Protein AF-A0A372Q458-F1 (afdb_monomer_lite)

pLDDT: mean 83.44, std 13.91, range [40.41, 96.56]

Sequence (157 aa):
KSLNLQVKSQLQLIMQYINLRLKGLKSMDASKTLAISIGKGDYQARLIRSWTQNFIVHHQIPVSMRGKHQKIKSLLGDEDIHQMITEYLWSVGCNVTVSGFKTYIEQEVFPSIGIERKKTISENTVRAWLKHFEWEFHVGKKVVYYNSHEKPDVIEY

Secondary structure (DSSP, 8-state):
-PPPHHHHHHHHHHHHHHHHHHTT--HHHHHHHHHHHTT--HHHHHHHHHHHHHHHHHS------TT-S-SS--GGG-HHHHHHHHHHHHHHGGG--HHHHHHHIIIIIHHHTT--S--PPPHHHHHHHHHHTT-----------------S-----

Structure (mmCIF, N/CA/C/O backbone):
data_AF-A0A372Q458-F1
#
_entry.id   AF-A0A372Q458-F1
#
loop_
_atom_site.group_PDB
_atom_site.id
_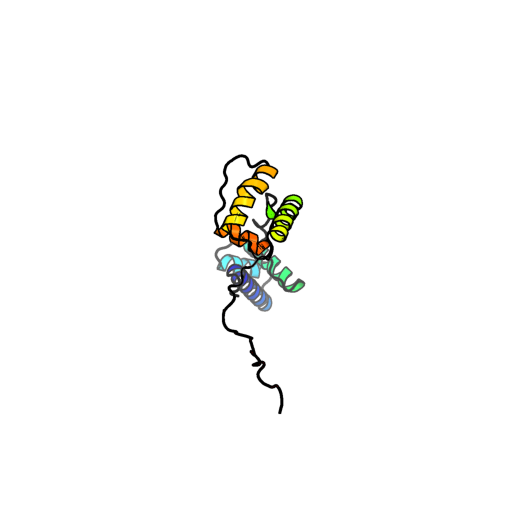atom_site.type_symbol
_atom_site.label_atom_id
_atom_site.label_alt_id
_atom_site.label_comp_id
_atom_site.label_asym_id
_atom_site.label_entity_id
_atom_site.label_seq_id
_atom_site.pdbx_PDB_ins_code
_atom_site.Cartn_x
_atom_site.Cartn_y
_atom_site.Cartn_z
_atom_site.occupancy
_atom_site.B_iso_or_equiv
_atom_site.auth_seq_id
_atom_site.auth_comp_id
_atom_site.auth_asym_id
_atom_site.auth_atom_id
_atom_site.pdbx_PDB_model_num
ATOM 1 N N . LYS A 1 1 ? 5.322 -16.756 3.712 1.00 47.88 1 LYS A N 1
ATOM 2 C CA . LYS A 1 1 ? 4.931 -15.322 3.636 1.00 47.88 1 LYS A CA 1
ATOM 3 C C . LYS A 1 1 ? 4.789 -14.794 5.061 1.00 47.88 1 LYS A C 1
ATOM 5 O O . LYS A 1 1 ? 3.906 -15.263 5.762 1.00 47.88 1 LYS A O 1
ATOM 10 N N . SER A 1 2 ? 5.673 -13.900 5.513 1.00 49.31 2 SER A N 1
ATOM 11 C CA . SER A 1 2 ? 5.509 -13.221 6.809 1.00 49.31 2 SER A CA 1
ATOM 12 C C . SER A 1 2 ? 4.217 -12.395 6.781 1.00 49.31 2 SER A C 1
ATOM 14 O O . SER A 1 2 ? 3.967 -11.693 5.799 1.00 49.31 2 SER A O 1
ATOM 16 N N . LEU A 1 3 ? 3.368 -12.519 7.805 1.00 61.38 3 LEU A N 1
ATOM 17 C CA . LEU A 1 3 ? 2.162 -11.702 7.925 1.00 61.38 3 LEU A CA 1
ATOM 18 C C . LEU A 1 3 ? 2.590 -10.239 8.110 1.00 61.38 3 LEU A C 1
ATOM 20 O O . LEU A 1 3 ? 3.461 -9.951 8.929 1.00 61.38 3 LEU A O 1
ATOM 24 N N . ASN A 1 4 ? 1.989 -9.318 7.352 1.00 80.62 4 ASN A N 1
ATOM 25 C CA . ASN A 1 4 ? 2.277 -7.887 7.452 1.00 80.62 4 ASN A CA 1
ATOM 26 C C . ASN A 1 4 ? 2.200 -7.431 8.927 1.00 80.62 4 ASN A C 1
ATOM 28 O O . ASN A 1 4 ? 1.201 -7.697 9.601 1.00 80.62 4 ASN A O 1
ATOM 32 N N . LEU A 1 5 ? 3.246 -6.754 9.425 1.00 81.12 5 LEU A N 1
ATOM 33 C CA . LEU A 1 5 ? 3.371 -6.327 10.829 1.00 81.12 5 LEU A CA 1
ATOM 34 C C . LEU A 1 5 ? 2.125 -5.575 11.328 1.00 81.12 5 LEU A C 1
ATOM 36 O O . LEU A 1 5 ? 1.701 -5.755 12.469 1.00 81.12 5 LEU A O 1
ATOM 40 N N . GLN A 1 6 ? 1.517 -4.768 10.456 1.00 81.62 6 GLN A N 1
ATOM 41 C CA . GLN A 1 6 ? 0.314 -4.000 10.761 1.00 81.62 6 GLN A CA 1
ATOM 42 C C . GLN A 1 6 ? -0.920 -4.893 10.942 1.00 81.62 6 GLN A C 1
ATOM 44 O O . GLN A 1 6 ? -1.732 -4.659 11.830 1.00 81.62 6 GLN A O 1
ATOM 49 N N . VAL A 1 7 ? -1.053 -5.940 10.129 1.00 86.12 7 VAL A N 1
ATOM 50 C CA . VAL A 1 7 ? -2.163 -6.901 10.239 1.00 86.12 7 VAL A CA 1
ATOM 51 C C . VAL A 1 7 ? -2.038 -7.691 11.544 1.00 86.12 7 VAL A C 1
ATOM 53 O O . VAL A 1 7 ? -3.029 -7.918 12.238 1.00 86.12 7 VAL A O 1
ATOM 56 N N . LYS A 1 8 ? -0.805 -8.048 11.926 1.00 88.06 8 LYS A N 1
ATOM 57 C CA . LYS A 1 8 ? -0.525 -8.743 13.188 1.00 88.06 8 LYS A CA 1
ATOM 58 C C . LYS A 1 8 ? -0.907 -7.898 14.407 1.00 88.06 8 LYS A C 1
ATOM 60 O O . LYS A 1 8 ? -1.553 -8.414 15.316 1.00 88.06 8 LYS A O 1
ATOM 65 N N . SER A 1 9 ? -0.558 -6.611 14.422 1.00 88.88 9 SER A N 1
ATOM 66 C CA . SER A 1 9 ? -0.909 -5.725 15.540 1.00 88.88 9 SER A CA 1
ATOM 67 C C . SER A 1 9 ? -2.417 -5.468 15.631 1.00 88.88 9 SER A C 1
ATOM 69 O O . SER A 1 9 ? -2.974 -5.468 16.728 1.00 88.88 9 SER A O 1
ATOM 71 N N . GLN A 1 10 ? -3.109 -5.333 14.496 1.00 90.50 10 GLN A N 1
ATOM 72 C CA . GLN A 1 10 ? -4.571 -5.219 14.462 1.00 90.50 10 GLN A CA 1
ATOM 73 C C . GLN A 1 10 ? -5.259 -6.458 15.047 1.00 90.50 10 GLN A C 1
ATOM 75 O O . GLN A 1 10 ? -6.163 -6.317 15.870 1.00 90.50 10 GLN A O 1
ATOM 80 N N . LEU A 1 11 ? -4.801 -7.662 14.688 1.00 92.00 11 LEU A N 1
ATOM 81 C CA . LEU A 1 11 ? -5.314 -8.916 15.251 1.00 92.00 11 LEU A CA 1
ATOM 82 C C . LEU A 1 11 ? -5.150 -8.990 16.765 1.00 92.00 11 LEU A C 1
ATOM 84 O O . LEU A 1 11 ? -6.084 -9.377 17.465 1.00 92.00 11 LEU A O 1
ATOM 88 N N . GLN A 1 12 ? -3.984 -8.595 17.278 1.00 93.06 12 GLN A N 1
ATOM 89 C CA . GLN A 1 12 ? -3.736 -8.572 18.719 1.00 93.06 12 GLN A CA 1
ATOM 90 C C . GLN A 1 12 ? -4.722 -7.647 19.441 1.00 93.06 12 GLN A C 1
ATOM 92 O O . GLN A 1 12 ? -5.267 -8.029 20.475 1.00 93.06 12 GLN A O 1
ATOM 97 N N . LEU A 1 13 ? -5.010 -6.471 18.874 1.00 94.50 13 LEU A N 1
ATOM 98 C CA . LEU A 1 13 ? -5.983 -5.535 19.440 1.00 94.50 13 LEU A CA 1
ATOM 99 C C . LEU A 1 13 ? -7.415 -6.078 19.398 1.00 94.50 13 LEU A C 1
ATOM 101 O O . LEU A 1 13 ? -8.134 -5.956 20.387 1.00 94.50 13 LEU A O 1
ATOM 105 N N . ILE A 1 14 ? -7.825 -6.703 18.290 1.00 94.75 14 ILE A N 1
ATOM 106 C CA . ILE A 1 14 ? -9.147 -7.342 18.176 1.00 94.75 14 ILE A CA 1
ATOM 107 C C . ILE A 1 14 ? -9.290 -8.437 19.240 1.00 94.75 14 ILE A C 1
ATOM 109 O O . ILE A 1 14 ? -10.277 -8.459 19.973 1.00 94.75 14 ILE A O 1
ATOM 113 N N . MET A 1 15 ? -8.280 -9.299 19.382 1.00 94.88 15 MET A N 1
ATOM 114 C CA . MET A 1 15 ? -8.288 -10.393 20.356 1.00 94.88 15 MET A CA 1
ATOM 115 C C . MET A 1 15 ? -8.385 -9.873 21.796 1.00 94.88 15 MET A C 1
ATOM 117 O O . MET A 1 15 ? -9.199 -10.347 22.587 1.00 94.88 15 MET A O 1
ATOM 121 N N . GLN A 1 16 ? -7.591 -8.855 22.139 1.00 95.44 16 GLN A N 1
ATOM 122 C CA . GLN A 1 16 ? -7.626 -8.234 23.465 1.00 95.44 16 GLN A CA 1
ATOM 123 C C . GLN A 1 16 ? -8.978 -7.571 23.744 1.00 95.44 16 GLN A C 1
ATOM 125 O O . GLN A 1 16 ? -9.523 -7.732 24.835 1.00 95.44 16 GLN A O 1
ATOM 130 N N . TYR A 1 17 ? -9.558 -6.885 22.758 1.00 96.31 17 TYR A N 1
ATOM 131 C CA . TYR A 1 17 ? -10.883 -6.287 22.887 1.00 96.31 17 TYR A CA 1
ATOM 132 C C . TYR A 1 17 ? -11.978 -7.343 23.108 1.00 96.31 17 TYR A C 1
ATOM 134 O O . TYR A 1 17 ? -12.802 -7.176 24.008 1.00 96.31 17 TYR A O 1
ATOM 142 N N . ILE A 1 18 ? -11.963 -8.452 22.360 1.00 95.31 18 ILE A N 1
ATOM 143 C CA . ILE A 1 18 ? -12.905 -9.568 22.557 1.00 95.31 18 ILE A CA 1
ATOM 144 C C . ILE A 1 18 ? -12.758 -10.149 23.969 1.00 95.31 18 ILE A C 1
ATOM 146 O O . ILE A 1 18 ? -13.757 -10.327 24.662 1.00 95.31 18 ILE A O 1
ATOM 150 N N . ASN A 1 19 ? -11.530 -10.351 24.450 1.00 95.88 19 ASN A N 1
ATOM 151 C CA . ASN A 1 19 ? -11.290 -10.841 25.809 1.00 95.88 19 ASN A CA 1
ATOM 152 C C . ASN A 1 19 ? -11.836 -9.891 26.886 1.00 95.88 19 ASN A C 1
ATOM 154 O O . ASN A 1 19 ? -12.390 -10.345 27.885 1.00 95.88 19 ASN A O 1
ATOM 158 N N . LEU A 1 20 ? -11.725 -8.573 26.693 1.00 95.38 20 LEU A N 1
ATOM 159 C CA . LEU A 1 20 ? -12.327 -7.592 27.604 1.00 95.38 20 LEU A CA 1
ATOM 160 C C . LEU A 1 20 ? -13.860 -7.648 27.572 1.00 95.38 20 LEU A C 1
ATOM 162 O O . LEU A 1 20 ? -14.497 -7.544 28.619 1.00 95.38 20 LEU A O 1
ATOM 166 N N . ARG A 1 21 ? -14.456 -7.867 26.394 1.00 95.62 21 ARG A N 1
ATOM 167 C CA . ARG A 1 21 ? -15.906 -8.067 26.258 1.00 95.62 21 ARG A CA 1
ATOM 168 C C . ARG A 1 21 ? -16.379 -9.340 26.960 1.00 95.62 21 ARG A C 1
ATOM 170 O O . ARG A 1 21 ? -17.408 -9.291 27.626 1.00 95.62 21 ARG A O 1
ATOM 177 N N . LEU A 1 22 ? -15.623 -10.435 26.865 1.00 94.94 22 LEU A N 1
ATOM 178 C CA . LEU A 1 22 ? -15.921 -11.694 27.561 1.00 94.94 22 LEU A CA 1
ATOM 179 C C . LEU A 1 22 ? -15.822 -11.561 29.088 1.00 94.94 22 LEU A C 1
ATOM 181 O O . LEU A 1 22 ? -16.576 -12.205 29.806 1.00 94.94 22 LEU A O 1
ATOM 185 N N . LYS A 1 23 ? -14.955 -10.673 29.587 1.00 94.56 23 LYS A N 1
ATOM 186 C CA . LYS A 1 23 ? -14.860 -10.321 31.017 1.00 94.56 23 LYS A CA 1
ATOM 187 C C . LYS A 1 23 ? -16.011 -9.438 31.525 1.00 94.56 23 LYS A C 1
ATOM 189 O O . LYS A 1 23 ? -16.004 -9.053 32.688 1.00 94.56 23 LYS A O 1
ATOM 194 N N . GLY A 1 24 ? -16.978 -9.091 30.672 1.00 93.62 24 GLY A N 1
ATOM 195 C CA . GLY A 1 24 ? -18.159 -8.311 31.050 1.00 93.62 24 GLY A CA 1
ATOM 196 C C . GLY A 1 24 ? -18.000 -6.793 30.936 1.00 93.62 24 GLY A C 1
ATOM 197 O O . GLY A 1 24 ? -18.906 -6.060 31.331 1.00 93.62 24 GLY A O 1
ATOM 198 N N . LEU A 1 25 ? -16.894 -6.285 30.377 1.00 93.00 25 LEU A N 1
ATOM 199 C CA . LEU A 1 25 ? -16.755 -4.843 30.157 1.00 93.00 25 LEU A CA 1
ATOM 200 C C . LEU A 1 25 ? -17.695 -4.368 29.042 1.00 93.00 25 LEU A C 1
ATOM 202 O O . LEU A 1 25 ? -17.864 -5.017 28.002 1.00 93.00 25 LEU A O 1
ATOM 206 N N . LYS A 1 26 ? -18.258 -3.169 29.225 1.00 95.69 26 LYS A N 1
ATOM 207 C CA . LYS A 1 26 ? -19.047 -2.498 28.188 1.00 95.69 26 LYS A CA 1
ATOM 208 C C . LYS A 1 26 ? -18.171 -2.186 26.972 1.00 95.69 26 LYS A C 1
ATOM 210 O O . LYS A 1 26 ? -16.986 -1.887 27.087 1.00 95.69 26 LYS A O 1
ATOM 215 N N . SER A 1 27 ? -18.796 -2.196 25.793 1.00 92.75 27 SER A N 1
ATOM 216 C CA . SER A 1 27 ? -18.154 -1.939 24.491 1.00 92.75 27 SER A CA 1
ATOM 217 C C . SER A 1 27 ? -17.256 -0.699 24.479 1.00 92.75 27 SER A C 1
ATOM 219 O O . SER A 1 27 ? -16.102 -0.747 24.053 1.00 92.75 27 SER A O 1
ATOM 221 N N . MET A 1 28 ? -17.801 0.417 24.965 1.00 94.88 28 MET A N 1
ATOM 222 C CA . MET A 1 28 ? -17.122 1.709 24.962 1.00 94.88 28 MET A CA 1
ATOM 223 C C . MET A 1 28 ? -15.903 1.682 25.877 1.00 94.88 28 MET A C 1
ATOM 225 O O . MET A 1 28 ? -14.807 2.002 25.419 1.00 94.88 28 MET A O 1
ATOM 229 N N . ASP A 1 29 ? -16.082 1.219 27.111 1.00 94.94 29 ASP A N 1
ATOM 230 C CA . ASP A 1 29 ? -15.033 1.188 28.130 1.00 94.94 29 ASP A CA 1
ATOM 231 C C . ASP A 1 29 ? -13.896 0.253 27.713 1.00 94.94 29 ASP A C 1
ATOM 233 O O . ASP A 1 29 ? -12.748 0.681 27.655 1.00 94.94 29 ASP A O 1
ATOM 237 N N . ALA A 1 30 ? -14.215 -0.968 27.263 1.00 96.38 30 ALA A N 1
ATOM 238 C CA . ALA A 1 30 ? -13.227 -1.925 26.764 1.00 96.38 30 ALA A CA 1
ATOM 239 C C . ALA A 1 30 ? -12.367 -1.341 25.628 1.00 96.38 30 ALA A C 1
ATOM 241 O O . ALA A 1 30 ? -11.142 -1.475 25.629 1.00 96.38 30 ALA A O 1
ATOM 242 N N . SER A 1 31 ? -12.998 -0.664 24.661 1.00 96.56 31 SER A N 1
ATOM 243 C CA . SER A 1 31 ? -12.278 -0.063 23.532 1.00 96.56 31 SER A CA 1
ATOM 244 C C . SER A 1 31 ? -11.417 1.138 23.939 1.00 96.56 31 SER A C 1
ATOM 246 O O . SER A 1 31 ? -10.326 1.314 23.396 1.00 96.56 31 SER A O 1
ATOM 248 N N . LYS A 1 32 ? -11.880 1.950 24.899 1.00 96.56 32 LYS A N 1
ATOM 249 C CA . LYS A 1 32 ? -11.149 3.117 25.410 1.00 96.56 32 LYS A CA 1
ATOM 250 C C . LYS A 1 32 ? -9.954 2.703 26.257 1.00 96.56 32 LYS A C 1
ATOM 252 O O . LYS A 1 32 ? -8.856 3.185 26.002 1.00 96.56 32 LYS A O 1
ATOM 257 N N . THR A 1 33 ? -10.135 1.774 27.196 1.00 95.81 33 THR A N 1
ATOM 258 C CA . THR A 1 33 ? -9.045 1.250 28.032 1.00 95.81 33 THR A CA 1
ATOM 259 C C . THR A 1 33 ? -7.926 0.670 27.172 1.00 95.81 33 THR A C 1
ATOM 261 O O . THR A 1 33 ? -6.758 0.979 27.396 1.00 95.81 33 THR A O 1
ATOM 264 N N . LEU A 1 34 ? -8.281 -0.098 26.136 1.00 95.94 34 LEU A N 1
ATOM 265 C CA . LEU A 1 34 ? -7.306 -0.677 25.216 1.00 95.94 34 LEU A CA 1
ATOM 266 C C . LEU A 1 34 ? -6.604 0.377 24.346 1.00 95.94 34 LEU A C 1
ATOM 268 O O . LEU A 1 34 ? -5.415 0.257 24.073 1.00 95.94 34 LEU A O 1
ATOM 272 N N . ALA A 1 35 ? -7.315 1.417 23.899 1.00 96.19 35 ALA A N 1
ATOM 273 C CA . ALA A 1 35 ? -6.696 2.516 23.158 1.00 96.19 35 ALA A CA 1
ATOM 274 C C . ALA A 1 35 ? -5.698 3.296 24.031 1.00 96.19 35 ALA A C 1
ATOM 276 O O . ALA A 1 35 ? -4.594 3.598 23.577 1.00 96.19 35 ALA A O 1
ATOM 277 N N . ILE A 1 36 ? -6.054 3.562 25.289 1.00 95.88 36 ILE A N 1
ATOM 278 C CA . ILE A 1 36 ? -5.192 4.259 26.249 1.00 95.88 36 ILE A CA 1
ATOM 279 C C . ILE A 1 36 ? -3.951 3.419 26.572 1.00 95.88 36 ILE A C 1
ATOM 281 O O . ILE A 1 36 ? -2.849 3.964 26.592 1.00 95.88 36 ILE A O 1
ATOM 285 N N . SER A 1 37 ? -4.084 2.095 26.734 1.00 93.69 37 SER A N 1
ATOM 286 C CA . SER A 1 37 ? -2.941 1.219 27.045 1.00 93.69 37 SER A CA 1
ATOM 287 C C . SER A 1 37 ? -1.874 1.183 25.946 1.00 93.69 37 SER A C 1
ATOM 289 O O . SER A 1 37 ? -0.728 0.846 26.221 1.00 93.69 37 SER A O 1
ATOM 291 N N . ILE A 1 38 ? -2.229 1.534 24.705 1.00 93.31 38 ILE A N 1
ATOM 292 C CA . ILE A 1 38 ? -1.291 1.660 23.575 1.00 93.31 38 ILE A CA 1
ATOM 293 C C . ILE A 1 38 ? -0.888 3.116 23.280 1.00 93.31 38 ILE A C 1
ATOM 295 O O . ILE A 1 38 ? -0.332 3.397 22.216 1.00 93.31 38 ILE A O 1
ATOM 299 N N . GLY A 1 39 ? -1.195 4.054 24.183 1.00 94.44 39 GLY A N 1
ATOM 300 C CA . GLY A 1 39 ? -0.870 5.476 24.031 1.00 94.44 39 GLY A CA 1
ATOM 301 C C . GLY A 1 39 ? -1.663 6.175 22.922 1.00 94.44 39 GLY A C 1
ATOM 302 O O . GLY A 1 39 ? -1.148 7.077 22.258 1.00 94.44 39 GLY A O 1
ATOM 303 N N . LYS A 1 40 ? -2.896 5.728 22.652 1.00 95.12 40 LYS A N 1
ATOM 304 C CA . LYS A 1 40 ? -3.799 6.305 21.643 1.00 95.12 40 LYS A CA 1
ATOM 305 C C . LYS A 1 40 ? -5.085 6.830 22.293 1.00 95.12 40 LYS A C 1
ATOM 307 O O . LYS A 1 40 ? -5.386 6.542 23.443 1.00 95.12 40 LYS A O 1
ATOM 312 N N . GLY A 1 41 ? -5.854 7.608 21.530 1.00 94.38 41 GLY A N 1
ATOM 313 C CA . GLY A 1 41 ? -7.114 8.210 21.981 1.00 94.38 41 GLY A CA 1
ATOM 314 C C . GLY A 1 41 ? -8.370 7.597 21.353 1.00 94.38 41 GLY A C 1
ATOM 315 O O . GLY A 1 41 ? -8.338 6.535 20.726 1.00 94.38 41 GLY A O 1
ATOM 316 N N . ASP A 1 42 ? -9.484 8.325 21.448 1.00 95.06 42 ASP A N 1
ATOM 317 C CA . ASP A 1 42 ? -10.826 7.878 21.037 1.00 95.06 42 ASP A CA 1
ATOM 318 C C . ASP A 1 42 ? -10.943 7.437 19.571 1.00 95.06 42 ASP A C 1
ATOM 320 O O . ASP A 1 42 ? -11.781 6.602 19.219 1.00 95.06 42 ASP A O 1
ATOM 324 N N . TYR A 1 43 ? -10.110 7.984 18.683 1.00 94.38 43 TYR A N 1
ATOM 325 C CA . TYR A 1 43 ? -10.053 7.539 17.291 1.00 94.38 43 TYR A CA 1
ATOM 326 C C . TYR A 1 43 ? -9.663 6.059 17.182 1.00 94.38 43 TYR A C 1
ATOM 328 O O . TYR A 1 43 ? -10.308 5.296 16.466 1.00 94.38 43 TYR A O 1
ATOM 336 N N . GLN A 1 44 ? -8.670 5.627 17.958 1.00 94.38 44 GLN A N 1
ATOM 337 C CA . GLN A 1 44 ? -8.230 4.238 17.967 1.00 94.38 44 GLN A CA 1
ATOM 338 C C . GLN A 1 44 ? -9.287 3.321 18.592 1.00 94.38 44 GLN A C 1
ATOM 340 O O . GLN A 1 44 ? -9.527 2.231 18.081 1.00 94.38 44 GLN A O 1
ATOM 345 N N . ALA A 1 45 ? -9.987 3.783 19.631 1.00 96.44 45 ALA A N 1
ATOM 346 C CA . ALA A 1 45 ? -11.108 3.048 20.219 1.00 96.44 45 ALA A CA 1
ATOM 347 C C . ALA A 1 45 ? -12.250 2.823 19.206 1.00 96.44 45 ALA A C 1
ATOM 349 O O . ALA A 1 45 ? -12.858 1.751 19.169 1.00 96.44 45 ALA A O 1
ATOM 350 N N . ARG A 1 46 ? -12.540 3.813 18.346 1.00 95.69 46 ARG A N 1
ATOM 351 C CA . ARG A 1 46 ? -13.488 3.660 17.225 1.00 95.69 46 ARG A CA 1
ATOM 352 C C . ARG A 1 46 ? -12.996 2.642 16.197 1.00 95.69 46 ARG A C 1
ATOM 354 O O . ARG A 1 46 ? -13.775 1.783 15.788 1.00 95.69 46 ARG A O 1
ATOM 361 N N . LEU A 1 47 ? -11.716 2.704 15.826 1.00 93.62 47 LEU A N 1
ATOM 362 C CA . LEU A 1 47 ? -11.114 1.753 14.889 1.00 93.62 47 LEU A CA 1
ATOM 363 C C . LEU A 1 47 ? -11.173 0.318 15.409 1.00 93.62 47 LEU A C 1
ATOM 365 O O . LEU A 1 47 ? -11.627 -0.552 14.680 1.00 93.62 47 LEU A O 1
ATOM 369 N N . ILE A 1 48 ? -10.802 0.072 16.667 1.00 94.81 48 ILE A N 1
ATOM 370 C CA . ILE A 1 48 ? -10.845 -1.265 17.281 1.00 94.81 48 ILE A CA 1
ATOM 371 C C . ILE A 1 48 ? -12.256 -1.861 17.199 1.00 94.81 48 ILE A C 1
ATOM 373 O O . ILE A 1 48 ? -12.417 -3.025 16.828 1.00 94.81 48 ILE A O 1
ATOM 377 N N . ARG A 1 49 ? -13.289 -1.058 17.487 1.00 95.00 49 ARG A N 1
ATOM 378 C CA . ARG A 1 49 ? -14.689 -1.496 17.378 1.00 95.00 49 ARG A CA 1
ATOM 379 C C . ARG A 1 49 ? -15.081 -1.807 15.934 1.00 95.00 49 ARG A C 1
ATOM 381 O O . ARG A 1 49 ? -15.655 -2.862 15.690 1.00 95.00 49 ARG A O 1
ATOM 388 N N . SER A 1 50 ? -14.732 -0.936 14.986 1.00 93.75 50 SER A N 1
ATOM 389 C CA . SER A 1 50 ? -15.003 -1.153 13.557 1.00 93.75 50 SER A CA 1
ATOM 390 C C . SER A 1 50 ? -14.276 -2.387 13.012 1.00 93.75 50 SER A C 1
ATOM 392 O O . SER A 1 50 ? -14.883 -3.206 12.329 1.00 93.75 50 SER A O 1
ATOM 394 N N . TRP A 1 51 ? -13.004 -2.571 13.367 1.00 93.88 51 TRP A N 1
ATOM 395 C CA . TRP A 1 51 ? -12.217 -3.741 12.986 1.00 93.88 51 TRP A CA 1
ATOM 396 C C . TRP A 1 51 ? -12.802 -5.025 13.556 1.00 93.88 51 TRP A C 1
ATOM 398 O O . TRP A 1 51 ? -12.922 -6.002 12.828 1.00 93.88 51 TRP A O 1
ATOM 408 N N . THR A 1 52 ? -13.207 -5.012 14.827 1.00 95.00 52 THR A N 1
ATOM 409 C CA . THR A 1 52 ? -13.829 -6.182 15.456 1.00 95.00 52 THR A CA 1
ATOM 410 C C . THR A 1 52 ? -15.161 -6.517 14.793 1.00 95.00 52 THR A C 1
ATOM 412 O O . THR A 1 52 ? -15.409 -7.681 14.503 1.00 95.00 52 THR A O 1
ATOM 415 N N . GLN A 1 53 ? -15.995 -5.516 14.491 1.00 93.81 53 GLN A N 1
ATOM 416 C CA . GLN A 1 53 ? -17.258 -5.737 13.785 1.00 93.81 53 GLN A CA 1
ATOM 417 C C . GLN A 1 53 ? -17.023 -6.354 12.401 1.00 93.81 53 GLN A C 1
ATOM 419 O O . GLN A 1 53 ? -17.643 -7.360 12.069 1.00 93.81 53 GLN A O 1
ATOM 424 N N . ASN A 1 54 ? -16.088 -5.806 11.620 1.00 92.69 54 ASN A N 1
ATOM 425 C CA . ASN A 1 54 ? -15.742 -6.351 10.305 1.00 92.69 54 ASN A CA 1
ATOM 426 C C . ASN A 1 54 ? -15.177 -7.773 10.403 1.00 92.69 54 ASN A C 1
ATOM 428 O O . ASN A 1 54 ? -15.495 -8.618 9.572 1.00 92.69 54 ASN A O 1
ATOM 432 N N . PHE A 1 55 ? -14.379 -8.053 11.433 1.00 93.81 55 PHE A N 1
ATOM 433 C CA . PHE A 1 55 ? -13.832 -9.384 11.670 1.00 93.81 55 PHE A CA 1
ATOM 434 C C . PHE A 1 55 ? -14.919 -10.400 12.047 1.00 93.81 55 PHE A C 1
ATOM 436 O O . PHE A 1 55 ? -14.868 -11.537 11.592 1.00 93.81 55 PHE A O 1
ATOM 443 N N . ILE A 1 56 ? -15.920 -10.001 12.836 1.00 92.50 56 ILE A N 1
ATOM 444 C CA . ILE A 1 56 ? -17.045 -10.872 13.204 1.00 92.50 56 ILE A CA 1
ATOM 445 C C . ILE A 1 56 ? -17.942 -11.153 11.993 1.00 92.50 56 ILE A C 1
ATOM 447 O O . ILE A 1 56 ? -18.334 -12.295 11.792 1.00 92.50 56 ILE A O 1
ATOM 451 N N . VAL A 1 57 ? -18.263 -10.130 11.194 1.00 93.94 57 VAL A N 1
ATOM 452 C CA . VAL A 1 57 ? -19.214 -10.260 10.075 1.00 93.94 57 VAL A CA 1
ATOM 453 C C . VAL A 1 57 ? -18.577 -10.911 8.847 1.00 93.94 57 VAL A C 1
ATOM 455 O O . VAL A 1 57 ? -19.201 -11.741 8.196 1.00 93.94 57 VAL A O 1
ATOM 458 N N . HIS A 1 58 ? -17.348 -10.523 8.505 1.00 91.62 58 HIS A N 1
ATOM 459 C CA . HIS A 1 58 ? -16.711 -10.898 7.240 1.00 91.62 58 HIS A CA 1
ATOM 460 C C . HIS A 1 58 ? -15.482 -11.793 7.412 1.00 91.62 58 HIS A C 1
ATOM 462 O O . HIS A 1 58 ? -14.897 -12.198 6.411 1.00 91.62 58 HIS A O 1
ATOM 468 N N . HIS A 1 59 ? -15.040 -12.065 8.645 1.00 88.88 59 HIS A N 1
ATOM 469 C CA . HIS A 1 59 ? -13.795 -12.795 8.928 1.00 88.88 59 HIS A CA 1
ATOM 470 C C . HIS A 1 59 ? -12.554 -12.180 8.258 1.00 88.88 59 HIS A C 1
ATOM 472 O O . HIS A 1 59 ? -11.569 -12.860 7.972 1.00 88.88 59 HIS A O 1
ATOM 478 N N . GLN A 1 60 ? -12.588 -10.864 8.026 1.00 87.31 60 GLN A N 1
ATOM 479 C CA . GLN A 1 60 ? -11.537 -10.110 7.349 1.00 87.31 60 GLN A CA 1
ATOM 480 C C . GLN A 1 60 ? -11.063 -8.933 8.199 1.00 87.31 60 GLN A C 1
ATOM 482 O O . GLN A 1 60 ? -11.836 -8.294 8.914 1.00 87.31 60 GLN A O 1
ATOM 487 N N . ILE A 1 61 ? -9.772 -8.617 8.086 1.00 84.69 61 ILE A N 1
ATOM 488 C CA . ILE A 1 61 ? -9.176 -7.438 8.716 1.00 84.69 61 ILE A CA 1
ATOM 489 C C . ILE A 1 61 ? -9.068 -6.352 7.649 1.00 84.69 61 ILE A C 1
ATOM 491 O O . ILE A 1 61 ? -8.404 -6.569 6.630 1.00 84.69 61 ILE A O 1
ATOM 495 N N . PRO A 1 62 ? -9.680 -5.176 7.859 1.00 78.50 62 PRO A N 1
ATOM 496 C CA . PRO A 1 62 ? -9.616 -4.110 6.879 1.00 78.50 62 PRO A CA 1
ATOM 497 C C . PRO A 1 62 ? -8.185 -3.574 6.784 1.00 78.50 62 PRO A C 1
ATOM 499 O O . PRO A 1 62 ? -7.642 -2.972 7.715 1.00 78.50 62 PRO A O 1
ATOM 502 N N . VAL A 1 63 ? -7.581 -3.773 5.618 1.00 79.38 63 VAL A N 1
ATOM 503 C CA . VAL A 1 63 ? -6.324 -3.131 5.244 1.00 79.38 63 VAL A CA 1
ATOM 504 C C . VAL A 1 63 ? -6.599 -1.715 4.764 1.00 79.38 63 VAL A C 1
ATOM 506 O O . VAL A 1 63 ? -7.520 -1.464 3.991 1.00 79.38 63 VAL A O 1
ATOM 509 N N . SER A 1 64 ? -5.764 -0.773 5.200 1.00 76.94 64 SER A N 1
ATOM 510 C CA . SER A 1 64 ? -5.843 0.601 4.713 1.00 76.94 64 SER A CA 1
ATOM 511 C C . SER A 1 64 ? -5.628 0.639 3.197 1.00 76.94 64 SER A C 1
ATOM 513 O O . SER A 1 64 ? -4.621 0.140 2.684 1.00 76.94 64 SER A O 1
ATOM 515 N N . MET A 1 65 ? -6.566 1.271 2.493 1.00 78.31 65 MET A N 1
ATOM 516 C CA . MET A 1 65 ? -6.436 1.616 1.072 1.00 78.31 65 MET A CA 1
ATOM 517 C C . MET A 1 65 ? -5.850 3.020 0.875 1.00 78.31 65 MET A C 1
ATOM 519 O O . MET A 1 65 ? -5.677 3.478 -0.255 1.00 78.31 65 MET A O 1
ATOM 523 N N . ARG A 1 66 ? -5.504 3.715 1.969 1.00 77.69 66 ARG A N 1
ATOM 524 C CA . ARG A 1 66 ? -4.891 5.044 1.905 1.00 77.69 66 ARG A CA 1
ATOM 525 C C . ARG A 1 66 ? -3.576 4.963 1.132 1.00 77.69 66 ARG A C 1
ATOM 527 O O . ARG A 1 66 ? -2.708 4.165 1.467 1.00 77.69 66 ARG A O 1
ATOM 534 N N . GLY A 1 67 ? -3.446 5.801 0.107 1.00 76.25 67 GLY A N 1
ATOM 535 C CA . GLY A 1 67 ? -2.262 5.847 -0.755 1.00 76.25 67 GLY A CA 1
ATOM 536 C C . GLY A 1 67 ? -2.189 4.746 -1.817 1.00 76.25 67 GLY A C 1
ATOM 537 O O . GLY A 1 67 ? -1.267 4.774 -2.619 1.00 76.25 67 GLY A O 1
ATOM 538 N N . LYS A 1 68 ? -3.152 3.814 -1.869 1.00 76.94 68 LYS A N 1
ATOM 539 C CA . LYS A 1 68 ? -3.223 2.788 -2.926 1.00 76.94 68 LYS A CA 1
ATOM 540 C C . LYS A 1 68 ? -4.000 3.236 -4.162 1.00 76.94 68 LYS A C 1
ATOM 542 O O . LYS A 1 68 ? -4.000 2.539 -5.166 1.00 76.94 68 LYS A O 1
ATOM 547 N N . HIS A 1 69 ? -4.669 4.385 -4.090 1.00 80.25 69 HIS A N 1
ATOM 548 C CA . HIS A 1 69 ? -5.359 4.957 -5.235 1.00 80.25 69 HIS A CA 1
ATOM 549 C C . HIS A 1 69 ? -4.341 5.524 -6.228 1.00 80.25 69 HIS A C 1
ATOM 551 O O . HIS A 1 69 ? -3.655 6.511 -5.943 1.00 80.25 69 HIS A O 1
ATOM 557 N N . GLN A 1 70 ? -4.268 4.907 -7.400 1.00 76.44 70 GLN A N 1
ATOM 558 C CA . GLN A 1 70 ? -3.437 5.358 -8.503 1.00 76.44 70 GLN A CA 1
ATOM 559 C C . GLN A 1 70 ? -3.937 6.715 -9.017 1.00 76.44 70 GLN A C 1
ATOM 561 O O . GLN A 1 70 ? -5.080 6.852 -9.434 1.00 76.44 70 GLN A O 1
ATOM 566 N N . LYS A 1 71 ? -3.093 7.751 -8.944 1.00 82.19 71 LYS A N 1
ATOM 567 C CA . LYS A 1 71 ? -3.457 9.111 -9.389 1.00 82.19 71 LYS A CA 1
ATOM 568 C C . LYS A 1 71 ? -3.270 9.330 -10.891 1.00 82.19 71 LYS A C 1
ATOM 570 O O . LYS A 1 71 ? -3.899 10.213 -11.452 1.00 82.19 71 LYS A O 1
ATOM 575 N N . ILE A 1 72 ? -2.377 8.561 -11.510 1.00 80.44 72 ILE A N 1
ATOM 576 C CA . ILE A 1 72 ? -1.983 8.684 -12.916 1.00 80.44 72 ILE A CA 1
ATOM 577 C C . ILE A 1 72 ? -2.071 7.288 -13.521 1.00 80.44 72 ILE A C 1
ATOM 579 O O . ILE A 1 72 ? -1.511 6.353 -12.944 1.00 80.44 72 ILE A O 1
ATOM 583 N N . LYS A 1 73 ? -2.772 7.132 -14.650 1.00 80.38 73 LYS A N 1
ATOM 584 C CA . LYS A 1 73 ? -2.822 5.856 -15.378 1.00 80.38 73 LYS A CA 1
ATOM 585 C C . LYS A 1 73 ? -1.398 5.415 -15.738 1.00 80.38 73 LYS A C 1
ATOM 587 O O . LYS A 1 73 ? -0.550 6.230 -16.086 1.00 80.38 73 LYS A O 1
ATOM 592 N N . SER A 1 74 ? -1.108 4.136 -15.541 1.00 82.31 74 SER A N 1
ATOM 593 C CA . SER A 1 74 ? 0.209 3.567 -15.802 1.00 82.31 74 SER A CA 1
ATOM 594 C C . SER A 1 74 ? 0.368 3.432 -17.302 1.00 82.31 74 SER A C 1
ATOM 596 O O . SER A 1 74 ? -0.566 2.985 -17.953 1.00 82.31 74 SER A O 1
ATOM 598 N N . LEU A 1 75 ? 1.560 3.731 -17.814 1.00 84.25 75 LEU A N 1
ATOM 599 C CA . LEU A 1 75 ? 1.879 3.586 -19.235 1.00 84.25 75 LEU A CA 1
ATOM 600 C C . LEU A 1 75 ? 1.530 2.190 -19.774 1.00 84.25 75 LEU A C 1
ATOM 602 O O . LEU A 1 75 ? 0.936 2.048 -20.825 1.00 84.25 75 LEU A O 1
ATOM 606 N N . LEU A 1 76 ? 1.849 1.154 -18.997 1.00 84.75 76 LEU A N 1
ATOM 607 C CA . LEU A 1 76 ? 1.590 -0.244 -19.351 1.00 84.75 76 LEU A CA 1
ATOM 608 C C . LEU A 1 76 ? 0.112 -0.650 -19.294 1.00 84.75 76 LEU A C 1
ATOM 610 O O . LEU A 1 76 ? -0.227 -1.751 -19.705 1.00 84.75 76 LEU A O 1
ATOM 614 N N . GLY A 1 77 ? -0.743 0.200 -18.720 1.00 82.38 77 GLY A N 1
ATOM 615 C CA . GLY A 1 77 ? -2.187 -0.034 -18.659 1.00 82.38 77 GLY A CA 1
ATOM 616 C C . GLY A 1 77 ? -2.950 0.658 -19.785 1.00 82.38 77 GLY A C 1
ATOM 617 O O . GLY A 1 77 ? -4.176 0.659 -19.751 1.00 82.38 77 GLY A O 1
ATOM 618 N N . ASP A 1 78 ? -2.241 1.306 -20.708 1.00 88.88 78 ASP A N 1
ATOM 619 C CA . ASP A 1 78 ? -2.810 1.855 -21.929 1.00 88.88 78 ASP A CA 1
ATOM 620 C C . ASP A 1 78 ? -2.886 0.748 -22.990 1.00 88.88 78 ASP A C 1
ATOM 622 O O . ASP A 1 78 ? -1.914 0.016 -23.194 1.00 88.88 78 ASP A O 1
ATOM 626 N N . GLU A 1 79 ? -4.049 0.600 -23.616 1.00 89.81 79 GLU A N 1
ATOM 627 C CA . GLU A 1 79 ? -4.345 -0.492 -24.545 1.00 89.81 79 GLU A CA 1
ATOM 628 C C . GLU A 1 79 ? -3.522 -0.381 -25.834 1.00 89.81 79 GLU A C 1
ATOM 630 O O . GLU A 1 79 ? -2.952 -1.379 -26.277 1.00 89.81 79 GLU A O 1
ATOM 635 N N . ASP A 1 80 ? -3.348 0.834 -26.361 1.00 89.56 80 ASP A N 1
ATOM 636 C CA . ASP A 1 80 ? -2.592 1.073 -27.596 1.00 89.56 80 ASP A CA 1
ATOM 637 C C . ASP A 1 80 ? -1.108 0.730 -27.396 1.00 89.56 80 ASP A C 1
ATOM 639 O O . ASP A 1 80 ? -0.463 0.084 -28.225 1.00 89.56 80 ASP A O 1
ATOM 643 N N . ILE A 1 81 ? -0.567 1.104 -26.234 1.00 89.19 81 ILE A N 1
ATOM 644 C CA . ILE A 1 81 ? 0.819 0.810 -25.852 1.00 89.19 81 ILE A CA 1
ATOM 645 C C . ILE A 1 81 ? 1.003 -0.691 -25.632 1.00 89.19 81 ILE A C 1
ATOM 647 O O . ILE A 1 81 ? 2.025 -1.257 -26.030 1.00 89.19 81 ILE A O 1
ATOM 651 N N . HIS A 1 82 ? 0.030 -1.338 -24.988 1.00 90.25 82 HIS A N 1
ATOM 652 C CA . HIS A 1 82 ? 0.056 -2.776 -24.755 1.00 90.25 82 HIS A CA 1
ATOM 653 C C . HIS A 1 82 ? 0.083 -3.548 -26.078 1.00 90.25 82 HIS A C 1
ATOM 655 O O . HIS A 1 82 ? 0.912 -4.449 -26.244 1.00 90.25 82 HIS A O 1
ATOM 661 N N . GLN A 1 83 ? -0.766 -3.159 -27.030 1.00 91.00 83 GLN A N 1
ATOM 662 C CA . GLN A 1 83 ? -0.822 -3.746 -28.365 1.00 91.00 83 GLN A CA 1
ATOM 663 C C . GLN A 1 83 ? 0.512 -3.572 -29.101 1.00 91.00 83 GLN A C 1
ATOM 665 O O . GLN A 1 83 ? 1.125 -4.553 -29.518 1.00 91.00 83 GLN A O 1
ATOM 670 N N . MET A 1 84 ? 1.024 -2.344 -29.160 1.00 91.75 84 MET A N 1
ATOM 671 C CA . MET A 1 84 ? 2.269 -2.015 -29.857 1.00 91.75 84 MET A CA 1
ATOM 672 C C . MET A 1 84 ? 3.496 -2.740 -29.272 1.00 91.75 84 MET A C 1
ATOM 674 O O . MET A 1 84 ? 4.407 -3.142 -30.001 1.00 91.75 84 MET A O 1
ATOM 678 N N . ILE A 1 85 ? 3.547 -2.944 -27.951 1.00 91.50 85 ILE A N 1
ATOM 679 C CA . ILE A 1 85 ? 4.603 -3.750 -27.318 1.00 91.50 85 ILE A CA 1
ATOM 680 C C . ILE A 1 85 ? 4.434 -5.237 -27.652 1.00 91.50 85 ILE A C 1
ATOM 682 O O . ILE A 1 85 ? 5.425 -5.910 -27.943 1.00 91.50 85 ILE A O 1
ATOM 686 N N . THR A 1 86 ? 3.206 -5.751 -27.625 1.00 90.38 86 THR A N 1
ATOM 687 C CA . THR A 1 86 ? 2.919 -7.168 -27.893 1.00 90.38 86 THR A CA 1
ATOM 688 C C . THR A 1 86 ? 3.262 -7.544 -29.332 1.00 90.38 86 THR A C 1
ATOM 690 O O . THR A 1 86 ? 3.936 -8.550 -29.554 1.00 90.38 86 THR A O 1
ATOM 693 N N . GLU A 1 87 ? 2.890 -6.707 -30.301 1.00 92.12 87 GLU A N 1
ATOM 694 C CA . GLU A 1 87 ? 3.226 -6.893 -31.718 1.00 92.12 87 GLU A CA 1
ATOM 695 C C . GLU A 1 87 ? 4.739 -6.950 -31.940 1.00 92.12 87 GLU A C 1
ATOM 697 O O . GLU A 1 87 ? 5.242 -7.851 -32.618 1.00 92.12 87 GLU A O 1
ATOM 702 N N . TYR A 1 88 ? 5.486 -6.045 -31.301 1.00 92.19 88 TYR A N 1
ATOM 703 C CA . TYR A 1 88 ? 6.944 -6.075 -31.343 1.00 92.19 88 TYR A CA 1
ATOM 704 C C . TYR A 1 88 ? 7.500 -7.378 -30.762 1.00 92.19 88 TYR A C 1
ATOM 706 O O . TYR A 1 88 ? 8.320 -8.038 -31.402 1.00 92.19 88 TYR A O 1
ATOM 714 N N . LEU A 1 89 ? 7.044 -7.787 -29.577 1.00 90.50 89 LEU A N 1
ATOM 715 C CA . LEU A 1 89 ? 7.527 -9.010 -28.936 1.00 90.50 89 LEU A CA 1
ATOM 716 C C . LEU A 1 89 ? 7.225 -10.256 -29.782 1.00 90.50 89 LEU A C 1
ATOM 718 O O . LEU A 1 89 ? 8.088 -11.125 -29.912 1.00 90.50 89 LEU A O 1
ATOM 722 N N . TRP A 1 90 ? 6.062 -10.321 -30.432 1.00 88.06 90 TRP A N 1
ATOM 723 C CA . TRP A 1 90 ? 5.740 -11.392 -31.378 1.00 88.06 90 TRP A CA 1
ATOM 724 C C . TRP A 1 90 ? 6.603 -11.364 -32.636 1.00 88.06 90 TRP A C 1
ATOM 726 O O . TRP A 1 90 ? 7.017 -12.426 -33.096 1.00 88.06 90 TRP A O 1
ATOM 736 N N . SER A 1 91 ? 6.926 -10.180 -33.160 1.00 89.00 91 SER A N 1
ATOM 737 C CA . SER A 1 91 ? 7.797 -10.052 -34.334 1.00 89.00 91 SER A CA 1
ATOM 738 C C . SER A 1 91 ? 9.229 -10.533 -34.065 1.00 89.00 91 SER A C 1
ATOM 740 O O . SER A 1 91 ? 9.854 -11.146 -34.929 1.00 89.00 91 SER A O 1
ATOM 742 N N . VAL A 1 92 ? 9.743 -10.294 -32.852 1.00 87.75 92 VAL A N 1
ATOM 743 C CA . VAL A 1 92 ? 11.102 -10.685 -32.449 1.00 87.75 92 VAL A CA 1
ATOM 744 C C . VAL A 1 92 ? 11.156 -12.142 -31.968 1.00 87.75 92 VAL A C 1
ATOM 746 O O . VAL A 1 92 ? 12.185 -12.812 -32.109 1.00 87.75 92 VAL A O 1
ATOM 749 N N . GLY A 1 93 ? 10.058 -12.656 -31.407 1.00 83.25 93 GLY A N 1
ATOM 750 C CA . GLY A 1 93 ? 9.948 -14.033 -30.929 1.00 83.25 93 GLY A CA 1
ATOM 751 C C . GLY A 1 93 ? 10.935 -14.352 -29.800 1.00 83.25 93 GLY A C 1
ATOM 752 O O . GLY A 1 93 ? 11.212 -13.532 -28.931 1.00 83.25 93 GLY A O 1
ATOM 753 N N . CYS A 1 94 ? 11.513 -15.554 -29.794 1.00 76.81 94 CYS A N 1
ATOM 754 C CA . CYS A 1 94 ? 12.381 -16.019 -28.701 1.00 76.81 94 CYS A CA 1
ATOM 755 C C . CYS A 1 94 ? 13.724 -15.271 -28.562 1.00 76.81 94 CYS A C 1
ATOM 757 O O . CYS A 1 94 ? 14.425 -15.473 -27.572 1.00 76.81 94 CYS A O 1
ATOM 759 N N . ASN A 1 95 ? 14.089 -14.414 -29.521 1.00 80.88 95 ASN A N 1
ATOM 760 C CA . ASN A 1 95 ? 15.377 -13.710 -29.549 1.00 80.88 95 ASN A CA 1
ATOM 761 C C . ASN A 1 95 ? 15.335 -12.317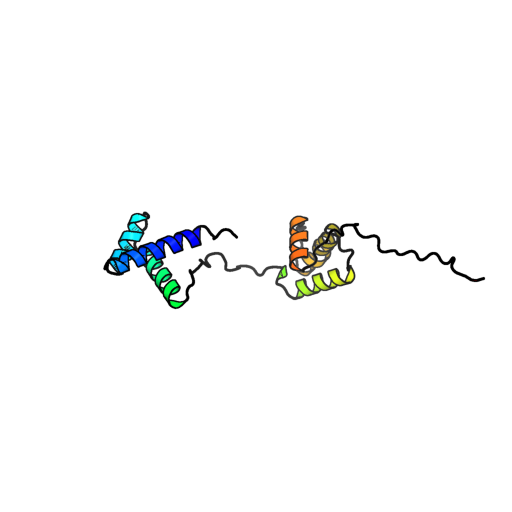 -28.900 1.00 80.88 95 ASN A C 1
ATOM 763 O O . ASN A 1 95 ? 16.285 -11.539 -29.043 1.00 80.88 95 ASN A O 1
ATOM 767 N N . VAL A 1 96 ? 14.252 -11.973 -28.192 1.00 84.25 96 VAL A N 1
ATOM 768 C CA . VAL A 1 96 ? 14.150 -10.689 -27.489 1.00 84.25 96 VAL A CA 1
ATOM 769 C C . VAL A 1 96 ? 15.350 -10.542 -26.558 1.00 84.25 96 VAL A C 1
ATOM 771 O O . VAL A 1 96 ? 15.679 -11.430 -25.787 1.00 84.25 96 VAL A O 1
ATOM 774 N N . THR A 1 97 ? 16.037 -9.410 -26.628 1.00 87.69 97 THR A N 1
ATOM 775 C CA . THR A 1 97 ? 17.117 -9.075 -25.695 1.00 87.69 97 THR A CA 1
ATOM 776 C C . THR A 1 97 ? 16.705 -7.840 -24.911 1.00 87.69 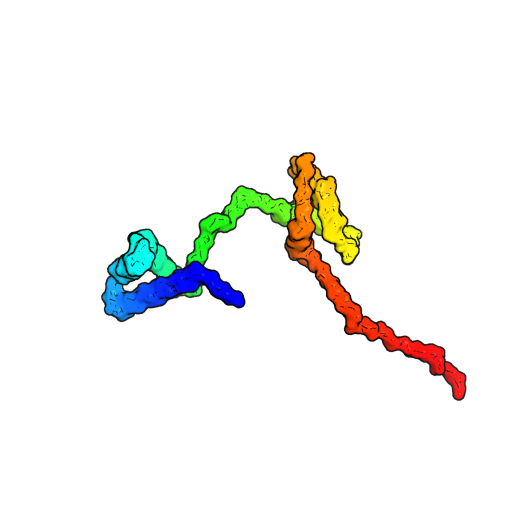97 THR A C 1
ATOM 778 O O . THR A 1 97 ? 16.038 -6.958 -25.449 1.00 87.69 97 THR A O 1
ATOM 781 N N . VAL A 1 98 ? 17.122 -7.742 -23.645 1.00 89.31 98 VAL A N 1
ATOM 782 C CA . VAL A 1 98 ? 16.818 -6.582 -22.786 1.00 89.31 98 VAL A CA 1
ATOM 783 C C . VAL A 1 98 ? 17.267 -5.268 -23.440 1.00 89.31 98 VAL A C 1
ATOM 785 O O . VAL A 1 98 ? 16.529 -4.289 -23.410 1.00 89.31 98 VAL A O 1
ATOM 788 N N . SER A 1 99 ? 18.441 -5.242 -24.074 1.00 89.81 99 SER A N 1
ATOM 789 C CA . SER A 1 99 ? 18.935 -4.068 -24.803 1.00 89.81 99 SER A CA 1
ATOM 790 C C . SER A 1 99 ? 18.065 -3.724 -26.014 1.00 89.81 99 SER A C 1
ATOM 792 O O . SER A 1 99 ? 17.686 -2.570 -26.168 1.00 89.81 99 SER A O 1
ATOM 794 N N . GLY A 1 100 ? 17.695 -4.715 -26.830 1.00 89.44 100 GLY A N 1
ATOM 795 C CA . GLY A 1 100 ? 16.840 -4.507 -28.002 1.00 89.44 100 GLY A CA 1
ATOM 796 C C . GLY A 1 100 ? 15.458 -3.980 -27.623 1.00 89.44 100 GLY A C 1
ATOM 797 O O . GLY A 1 100 ? 14.996 -2.988 -28.179 1.00 89.44 100 GLY A O 1
ATOM 798 N N . PHE A 1 101 ? 14.834 -4.572 -26.602 1.00 91.56 101 PHE A N 1
ATOM 799 C CA . PHE A 1 101 ? 13.541 -4.100 -26.108 1.00 91.56 101 PHE A CA 1
ATOM 800 C C . PHE A 1 101 ? 13.622 -2.690 -25.509 1.00 91.56 101 PHE A C 1
ATOM 802 O O . PHE A 1 101 ? 12.729 -1.873 -25.716 1.00 91.56 101 PHE A O 1
ATOM 809 N N . LYS A 1 102 ? 14.721 -2.363 -24.820 1.00 92.56 102 LYS A N 1
ATOM 810 C CA . LYS A 1 102 ? 14.980 -1.000 -24.348 1.00 92.56 102 LYS A CA 1
ATOM 811 C C . LYS A 1 102 ? 15.039 -0.003 -25.506 1.00 92.56 102 LYS A C 1
ATOM 813 O O . LYS A 1 102 ? 14.394 1.038 -25.431 1.00 92.56 102 LYS A O 1
ATOM 818 N N . THR A 1 103 ? 15.801 -0.319 -26.551 1.00 91.31 103 THR A N 1
ATOM 819 C CA . THR A 1 103 ? 15.938 0.539 -27.733 1.00 91.31 103 THR A CA 1
ATOM 820 C C . THR A 1 103 ? 14.588 0.763 -28.408 1.00 9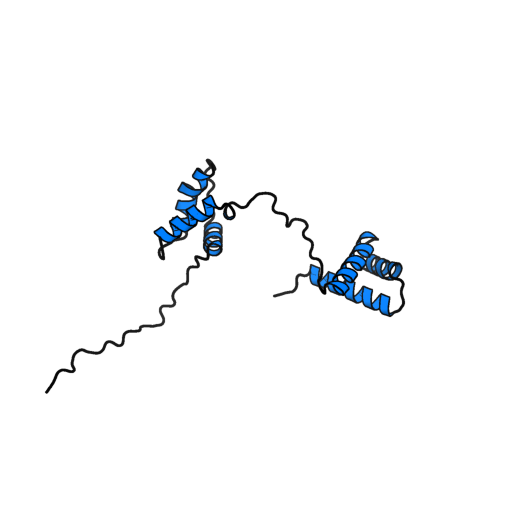1.31 103 THR A C 1
ATOM 822 O O . THR A 1 103 ? 14.252 1.908 -28.690 1.00 91.31 103 THR A O 1
ATOM 825 N N . TYR A 1 104 ? 13.784 -0.291 -28.562 1.00 91.50 104 TYR A N 1
ATOM 826 C CA . TYR A 1 104 ? 12.425 -0.186 -29.094 1.00 91.50 104 TYR A CA 1
ATOM 827 C C . TYR A 1 104 ? 11.538 0.756 -28.266 1.00 91.50 104 TYR A C 1
ATOM 829 O O . TYR A 1 104 ? 10.900 1.652 -28.814 1.00 91.50 104 TYR A O 1
ATOM 837 N N . ILE A 1 105 ? 11.539 0.621 -26.935 1.00 90.62 105 ILE A N 1
ATOM 838 C CA . ILE A 1 105 ? 10.743 1.504 -26.068 1.00 90.62 105 ILE A CA 1
ATOM 839 C C . ILE A 1 105 ? 11.174 2.969 -26.214 1.00 90.62 105 ILE A C 1
ATOM 841 O O . ILE A 1 105 ? 10.334 3.864 -26.286 1.00 90.62 105 ILE A O 1
ATOM 845 N N . GLU A 1 106 ? 12.479 3.223 -26.247 1.00 89.88 106 GLU A N 1
ATOM 846 C CA . GLU A 1 106 ? 13.012 4.585 -26.309 1.00 89.88 106 GLU A CA 1
ATOM 847 C C . GLU A 1 106 ? 12.795 5.256 -27.673 1.00 89.88 106 GLU A C 1
ATOM 849 O O . GLU A 1 106 ? 12.669 6.480 -27.718 1.00 89.88 106 GLU A O 1
ATOM 854 N N . GLN A 1 107 ? 12.750 4.478 -28.758 1.00 88.94 107 GLN A N 1
ATOM 855 C CA . GLN A 1 107 ? 12.654 4.986 -30.131 1.00 88.94 107 GLN A CA 1
ATOM 856 C C . GLN A 1 107 ? 11.231 4.999 -30.693 1.00 88.94 107 GLN A C 1
ATOM 858 O O . GLN A 1 107 ? 10.902 5.918 -31.430 1.00 88.94 107 GLN A O 1
ATOM 863 N N . GLU A 1 108 ? 10.388 4.036 -30.322 1.00 88.56 108 GLU A N 1
ATOM 864 C CA . GLU A 1 108 ? 9.043 3.883 -30.896 1.00 88.56 108 GLU A CA 1
ATOM 865 C C . GLU A 1 108 ? 7.953 4.194 -29.861 1.00 88.56 108 GLU A C 1
ATOM 867 O O . GLU A 1 108 ? 7.042 4.983 -30.115 1.00 88.56 108 GLU A O 1
ATOM 872 N N . VAL A 1 109 ? 8.072 3.641 -28.645 1.00 88.88 109 VAL A N 1
ATOM 873 C CA . VAL A 1 109 ? 7.022 3.760 -27.617 1.00 88.88 109 VAL A CA 1
ATOM 874 C C . VAL A 1 109 ? 6.971 5.145 -26.982 1.00 88.88 109 VAL A C 1
ATOM 876 O O . VAL A 1 109 ? 5.897 5.706 -26.804 1.00 88.88 109 VAL A O 1
ATOM 879 N N . PHE A 1 110 ? 8.104 5.730 -26.601 1.00 89.00 110 PHE A N 1
ATOM 880 C CA . PHE A 1 110 ? 8.094 7.062 -25.987 1.00 89.00 110 PHE A CA 1
ATOM 881 C C . PHE A 1 110 ? 7.665 8.180 -26.947 1.00 89.00 110 PHE A C 1
ATOM 883 O O . PHE A 1 110 ? 6.852 9.016 -26.529 1.00 89.00 110 PHE A O 1
ATOM 890 N N . PRO A 1 111 ? 8.126 8.207 -28.211 1.00 87.44 111 PRO A N 1
ATOM 891 C CA . PRO A 1 111 ? 7.692 9.229 -29.158 1.00 87.44 111 PRO A CA 1
ATOM 892 C C . PRO A 1 111 ? 6.209 9.151 -29.523 1.00 87.44 111 PRO A C 1
ATOM 894 O O . PRO A 1 111 ? 5.579 10.203 -29.618 1.00 87.44 111 PRO A O 1
ATOM 897 N N . SER A 1 112 ? 5.618 7.955 -29.641 1.00 85.88 112 SER A N 1
ATOM 898 C CA . SER A 1 112 ? 4.187 7.811 -29.971 1.00 85.88 112 SER A CA 1
ATOM 899 C C . SER A 1 112 ? 3.250 8.407 -28.912 1.00 85.88 112 SER A C 1
ATOM 901 O O . SER A 1 112 ? 2.118 8.773 -29.215 1.00 85.88 112 SER A O 1
ATOM 903 N N . ILE A 1 113 ? 3.743 8.592 -27.685 1.00 84.44 113 ILE A N 1
ATOM 904 C CA . ILE A 1 113 ? 2.993 9.140 -26.543 1.00 84.44 113 ILE A CA 1
ATOM 905 C C . ILE A 1 113 ? 3.345 10.627 -26.313 1.00 84.44 113 ILE A C 1
ATOM 907 O O . ILE A 1 113 ? 2.901 11.251 -25.348 1.00 84.44 113 ILE A O 1
ATOM 911 N N . GLY A 1 114 ? 4.172 11.223 -27.180 1.00 82.00 114 GLY A N 1
ATOM 912 C CA . GLY A 1 114 ? 4.605 12.620 -27.063 1.00 82.00 114 GLY A CA 1
ATOM 913 C C . GLY A 1 114 ? 5.672 12.854 -25.986 1.00 82.00 114 GLY A C 1
ATOM 914 O O . GLY A 1 114 ? 5.835 13.972 -25.490 1.00 82.00 114 GLY A O 1
ATOM 915 N N . ILE A 1 115 ? 6.414 11.816 -25.580 1.00 80.12 115 ILE A N 1
ATOM 916 C CA . ILE A 1 115 ? 7.549 11.964 -24.660 1.00 80.12 115 ILE A CA 1
ATOM 917 C C . ILE A 1 115 ? 8.788 12.360 -25.478 1.00 80.12 115 ILE A C 1
ATOM 919 O O . ILE A 1 115 ? 9.627 11.536 -25.821 1.00 80.12 115 ILE A O 1
ATOM 923 N N . GLU A 1 116 ? 8.914 13.655 -25.772 1.00 66.19 116 GLU A N 1
ATOM 924 C CA . GLU A 1 116 ? 9.988 14.206 -26.623 1.00 66.19 116 GLU A CA 1
ATOM 925 C C . GLU A 1 116 ? 11.359 14.300 -25.926 1.00 66.19 116 GLU A C 1
ATOM 927 O O . GLU A 1 116 ? 12.408 14.412 -26.563 1.00 66.19 116 GLU A O 1
ATOM 932 N N . ARG A 1 117 ? 11.390 14.267 -24.587 1.00 61.84 117 ARG A N 1
ATOM 933 C CA . ARG A 1 117 ? 12.653 14.275 -23.832 1.00 61.84 117 ARG A CA 1
ATOM 934 C C . ARG A 1 117 ? 13.234 12.867 -23.808 1.00 61.84 117 ARG A C 1
ATOM 936 O O . ARG A 1 117 ? 12.507 11.939 -23.468 1.00 61.84 117 ARG A O 1
ATOM 943 N N . LYS A 1 118 ? 14.551 12.734 -24.031 1.00 62.75 118 LYS A N 1
ATOM 944 C CA . LYS A 1 118 ? 15.331 11.491 -23.850 1.00 62.75 118 LYS A CA 1
ATOM 945 C C . LYS A 1 118 ? 15.225 10.976 -22.408 1.00 62.75 118 LYS A C 1
ATOM 947 O O . LYS A 1 118 ? 16.114 11.186 -21.584 1.00 62.75 118 LYS A O 1
ATOM 952 N N . LYS A 1 119 ? 14.109 10.336 -22.073 1.00 68.88 119 LYS A N 1
ATOM 953 C CA . LYS A 1 119 ? 13.945 9.575 -20.842 1.00 68.88 119 LYS A CA 1
ATOM 954 C C . LYS A 1 119 ? 14.481 8.186 -21.125 1.00 68.88 119 LYS A C 1
ATOM 956 O O . LYS A 1 119 ? 13.825 7.386 -21.772 1.00 68.88 119 LYS A O 1
ATOM 961 N N . THR A 1 120 ? 15.690 7.924 -20.654 1.00 84.31 120 THR A N 1
ATOM 962 C CA . THR A 1 120 ? 16.276 6.588 -20.716 1.00 84.31 120 THR A CA 1
ATOM 963 C C . THR A 1 120 ? 15.722 5.741 -19.579 1.00 84.31 120 THR A C 1
ATOM 965 O O . THR A 1 120 ? 15.662 6.194 -18.431 1.00 84.31 120 THR A O 1
ATOM 968 N N . ILE A 1 121 ? 15.348 4.501 -19.878 1.00 87.81 121 ILE A N 1
ATOM 969 C CA . ILE A 1 121 ? 14.938 3.533 -18.856 1.00 87.81 121 ILE A CA 1
ATOM 970 C C . ILE A 1 121 ? 16.114 2.666 -18.415 1.00 87.81 121 ILE A C 1
ATOM 972 O O . ILE A 1 121 ? 17.036 2.350 -19.174 1.00 87.81 121 ILE A O 1
ATOM 976 N N . SER A 1 122 ? 16.091 2.276 -17.141 1.00 90.94 122 SER A N 1
ATOM 977 C CA . SER A 1 122 ? 17.069 1.326 -16.617 1.00 90.94 122 SER A CA 1
ATOM 978 C C . SER A 1 122 ? 16.775 -0.079 -17.142 1.00 90.94 122 SER A C 1
ATOM 980 O O . SER A 1 122 ? 15.614 -0.445 -17.325 1.00 90.94 122 SER A O 1
ATOM 982 N N . GLU A 1 123 ? 17.803 -0.911 -17.307 1.00 89.56 123 GLU A N 1
ATOM 983 C CA . GLU A 1 123 ? 17.604 -2.315 -17.694 1.00 89.56 123 GLU A CA 1
ATOM 984 C C . GLU A 1 123 ? 16.721 -3.083 -16.704 1.00 89.56 123 GLU A C 1
ATOM 986 O O . GLU A 1 123 ? 15.984 -3.981 -17.093 1.00 89.56 123 GLU A O 1
ATOM 991 N N . ASN A 1 124 ? 16.756 -2.724 -15.419 1.00 91.06 124 ASN A N 1
ATOM 992 C CA . ASN A 1 124 ? 15.896 -3.345 -14.414 1.00 91.06 124 ASN A CA 1
ATOM 993 C C . ASN A 1 124 ? 14.421 -3.018 -14.653 1.00 91.06 124 ASN A C 1
ATOM 995 O O . ASN A 1 124 ? 13.571 -3.892 -14.500 1.00 91.06 124 ASN A O 1
ATOM 999 N N . THR A 1 125 ? 14.119 -1.787 -15.074 1.00 90.19 125 THR A N 1
ATOM 1000 C CA . THR A 1 125 ? 12.768 -1.397 -15.495 1.00 90.19 125 THR A CA 1
ATOM 1001 C C . THR A 1 125 ? 12.330 -2.216 -16.704 1.00 90.19 125 THR A C 1
ATOM 1003 O O . THR A 1 125 ? 11.240 -2.774 -16.691 1.00 90.19 125 THR A O 1
ATOM 1006 N N . VAL A 1 126 ? 13.209 -2.367 -17.695 1.00 91.38 126 VAL A N 1
ATOM 1007 C CA . VAL A 1 126 ? 12.953 -3.1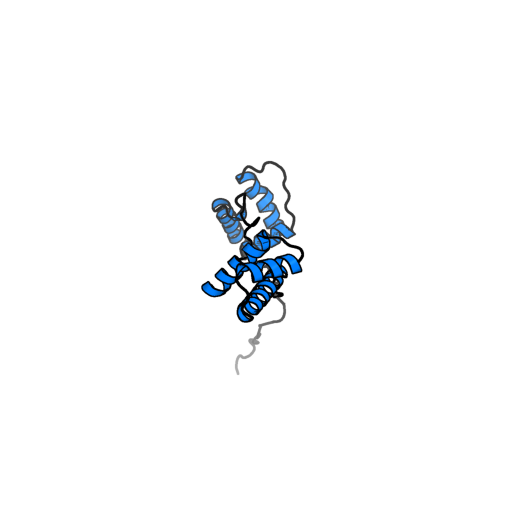54 -18.910 1.00 91.38 126 VAL A CA 1
ATOM 1008 C C . VAL A 1 126 ? 12.675 -4.624 -18.571 1.00 91.38 126 VAL A C 1
ATOM 1010 O O . VAL A 1 126 ? 11.697 -5.192 -19.044 1.00 91.38 126 VAL A O 1
ATOM 1013 N N . ARG A 1 127 ? 13.476 -5.234 -17.687 1.00 90.44 127 ARG A N 1
ATOM 1014 C CA . ARG A 1 127 ? 13.248 -6.607 -17.195 1.00 90.44 127 ARG A CA 1
ATOM 1015 C C . ARG A 1 127 ? 11.918 -6.739 -16.453 1.00 90.44 127 ARG A C 1
ATOM 1017 O O . ARG A 1 127 ? 11.208 -7.721 -16.644 1.00 90.44 127 ARG A O 1
ATOM 1024 N N . ALA A 1 128 ? 11.572 -5.760 -15.615 1.00 90.25 128 ALA A N 1
ATOM 1025 C CA . ALA A 1 128 ? 10.291 -5.748 -14.915 1.00 90.25 128 ALA A CA 1
ATOM 1026 C C . ALA A 1 128 ? 9.108 -5.636 -15.889 1.00 90.25 128 ALA A C 1
ATOM 1028 O O . ALA A 1 128 ? 8.076 -6.258 -15.656 1.00 90.25 128 ALA A O 1
ATOM 1029 N N . TRP A 1 129 ? 9.268 -4.882 -16.979 1.00 91.50 129 TRP A N 1
ATOM 1030 C CA . TRP A 1 129 ? 8.259 -4.766 -18.029 1.00 91.50 129 TRP A CA 1
ATOM 1031 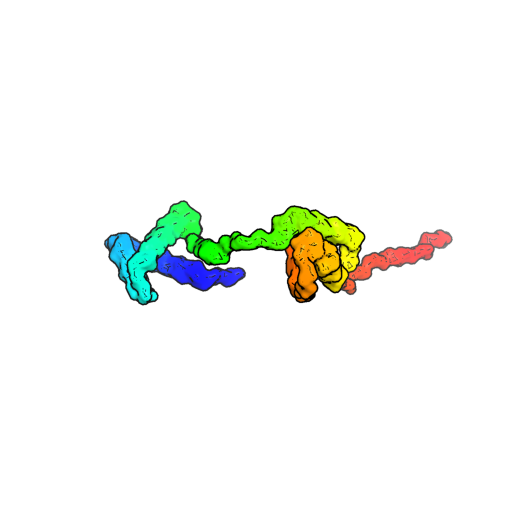C C . TRP A 1 129 ? 8.122 -6.073 -18.804 1.00 91.50 129 TRP A C 1
ATOM 1033 O O . TRP A 1 129 ? 7.015 -6.575 -18.904 1.00 91.50 129 TRP A O 1
ATOM 1043 N N . LEU A 1 130 ? 9.218 -6.697 -19.242 1.00 90.75 130 LEU A N 1
ATOM 1044 C CA . LEU A 1 130 ? 9.157 -8.016 -19.890 1.00 90.75 130 LEU A CA 1
ATOM 1045 C C . LEU A 1 130 ? 8.448 -9.056 -19.015 1.00 90.75 130 LEU A C 1
ATOM 1047 O O . LEU A 1 130 ? 7.568 -9.762 -19.492 1.00 90.75 130 LEU A O 1
ATOM 1051 N N . LYS A 1 131 ? 8.741 -9.072 -17.709 1.00 89.31 131 LYS A N 1
ATOM 1052 C CA . LYS A 1 131 ? 8.029 -9.919 -16.744 1.00 89.31 131 LYS A CA 1
ATOM 1053 C C . LYS A 1 131 ? 6.538 -9.571 -16.629 1.00 89.31 131 LYS A C 1
ATOM 1055 O O . LYS A 1 131 ? 5.732 -10.469 -16.424 1.00 89.31 131 LYS A O 1
ATOM 1060 N N . HIS A 1 132 ? 6.163 -8.294 -16.735 1.00 87.94 132 HIS A N 1
ATOM 1061 C CA . HIS A 1 132 ? 4.758 -7.872 -16.747 1.00 87.94 132 HIS A CA 1
ATOM 1062 C C . HIS A 1 132 ? 4.001 -8.409 -17.969 1.00 87.94 132 HIS A C 1
ATOM 1064 O O . HIS A 1 132 ? 2.840 -8.770 -17.832 1.00 87.94 132 HIS A O 1
ATOM 1070 N N . PHE A 1 133 ? 4.674 -8.517 -19.117 1.00 87.38 133 PHE A N 1
ATOM 1071 C CA . PHE A 1 133 ? 4.149 -9.137 -20.340 1.00 87.38 133 PHE A CA 1
ATOM 1072 C C . PHE A 1 133 ? 4.350 -10.663 -20.389 1.00 87.38 133 PHE A C 1
ATOM 1074 O O . PHE A 1 133 ? 4.148 -11.264 -21.435 1.00 87.38 133 PHE A O 1
ATOM 1081 N N . GLU A 1 134 ? 4.772 -11.295 -19.288 1.00 85.38 134 GLU A N 1
ATOM 1082 C CA . GLU A 1 134 ? 5.030 -12.744 -19.196 1.00 85.38 134 GLU A CA 1
ATOM 1083 C C . GLU A 1 134 ? 6.165 -13.269 -20.103 1.00 85.38 134 GLU A C 1
ATOM 1085 O O . GLU A 1 134 ? 6.333 -14.474 -20.280 1.00 85.38 134 GLU A O 1
ATOM 1090 N N . TRP A 1 135 ? 7.027 -12.384 -20.610 1.00 80.56 135 TRP A N 1
ATOM 1091 C CA . TRP A 1 135 ? 8.235 -12.747 -21.354 1.00 80.56 135 TRP A CA 1
ATOM 1092 C C . TRP A 1 135 ? 9.405 -12.976 -20.394 1.00 80.56 135 TRP A C 1
ATOM 1094 O O . TRP A 1 135 ? 10.260 -12.109 -20.183 1.00 80.56 135 TRP A O 1
ATOM 1104 N N . GLU A 1 136 ? 9.432 -14.153 -19.767 1.00 68.94 136 GLU A N 1
ATOM 1105 C CA . GLU A 1 136 ? 10.526 -14.561 -18.883 1.00 68.94 136 GLU A CA 1
ATOM 1106 C C . GLU A 1 136 ? 11.629 -15.311 -19.651 1.00 68.94 136 GLU A C 1
ATOM 1108 O O . GLU A 1 136 ? 11.392 -16.302 -20.340 1.00 68.94 136 GLU A O 1
ATOM 1113 N N . PHE A 1 137 ? 12.879 -14.860 -19.497 1.00 65.38 137 PHE A N 1
ATOM 1114 C CA . PHE A 1 137 ? 14.039 -15.596 -19.996 1.00 65.38 137 PHE A CA 1
ATOM 1115 C C . PHE A 1 137 ? 14.322 -16.788 -19.092 1.00 65.38 137 PHE A C 1
ATOM 1117 O O . PHE A 1 137 ? 14.877 -16.648 -17.999 1.00 65.38 137 PHE A O 1
ATOM 1124 N N . HIS A 1 138 ? 13.994 -17.981 -19.570 1.00 62.06 138 HIS A N 1
ATOM 1125 C CA . HIS A 1 138 ? 14.466 -19.203 -18.945 1.00 62.06 138 HIS A CA 1
ATOM 1126 C C . HIS A 1 138 ? 15.897 -19.472 -19.407 1.00 62.06 138 HIS A C 1
ATOM 1128 O O . HIS A 1 138 ? 16.157 -19.713 -20.585 1.00 62.06 138 HIS A O 1
ATOM 1134 N N . VAL A 1 139 ? 16.848 -19.457 -18.472 1.00 59.97 139 VAL A N 1
ATOM 1135 C CA . VAL A 1 139 ? 18.183 -19.999 -18.740 1.00 59.97 139 VAL A CA 1
ATOM 1136 C C . VAL A 1 139 ? 18.018 -21.505 -18.910 1.00 59.97 139 VAL A C 1
ATOM 1138 O O . VAL A 1 139 ? 17.859 -22.237 -17.931 1.00 59.97 139 VAL A O 1
ATOM 1141 N N . GLY A 1 140 ? 18.021 -21.970 -20.159 1.00 57.28 140 GLY A N 1
ATOM 1142 C CA . GLY A 1 140 ? 18.040 -23.393 -20.460 1.00 57.28 140 GLY A CA 1
ATOM 1143 C C . GLY A 1 140 ? 19.266 -24.030 -19.810 1.00 57.28 140 GLY A C 1
ATOM 1144 O O . GLY A 1 140 ? 20.404 -23.727 -20.171 1.00 57.28 140 GLY A O 1
ATOM 1145 N N . LYS A 1 141 ? 19.059 -24.917 -18.834 1.00 53.66 141 LYS A N 1
ATOM 1146 C CA . LYS A 1 141 ? 20.133 -25.788 -18.351 1.00 53.66 141 LYS A CA 1
ATOM 1147 C C . LYS A 1 141 ? 20.468 -26.750 -19.495 1.00 53.66 141 LYS A C 1
ATOM 1149 O O . LYS A 1 141 ? 19.638 -27.586 -19.833 1.00 53.66 141 LYS A O 1
ATOM 1154 N N . LYS A 1 142 ? 21.667 -26.644 -20.087 1.00 58.12 142 LYS A N 1
ATOM 1155 C CA . LYS A 1 142 ? 22.228 -27.622 -21.048 1.00 58.12 142 LYS A CA 1
ATOM 1156 C C . LYS A 1 142 ? 22.489 -28.976 -20.363 1.00 58.12 142 LYS A C 1
ATOM 1158 O O . LYS A 1 142 ? 23.633 -29.391 -20.225 1.00 58.12 142 LYS A O 1
ATOM 1163 N N . VAL A 1 143 ? 21.459 -29.646 -19.859 1.00 53.50 143 VAL A N 1
ATOM 1164 C CA . VAL A 1 143 ? 21.601 -30.947 -19.188 1.00 53.50 143 VAL A CA 1
ATOM 1165 C C . VAL A 1 143 ? 20.592 -31.935 -19.746 1.00 53.50 143 VAL A C 1
ATOM 1167 O O . VAL A 1 143 ? 19.956 -32.635 -18.983 1.00 53.50 143 VAL A O 1
ATOM 1170 N N . VAL A 1 144 ? 20.421 -32.005 -21.067 1.00 57.62 144 VAL A N 1
ATOM 1171 C CA . VAL A 1 144 ? 20.007 -33.264 -21.699 1.00 57.62 144 VAL A CA 1
ATOM 1172 C C . VAL A 1 144 ? 20.503 -33.281 -23.147 1.00 57.62 144 VAL A C 1
ATOM 1174 O O . VAL A 1 144 ? 20.041 -32.497 -23.971 1.00 57.62 144 VAL A O 1
ATOM 1177 N N . TYR A 1 145 ? 21.454 -34.163 -23.456 1.00 58.38 145 TYR A N 1
ATOM 1178 C CA . TYR A 1 145 ? 21.675 -34.620 -24.827 1.00 58.38 145 TYR A CA 1
ATOM 1179 C C . TYR A 1 145 ? 20.636 -35.715 -25.089 1.00 58.38 145 TYR A C 1
ATOM 1181 O O . TYR A 1 145 ? 20.716 -36.781 -24.487 1.00 58.38 145 TYR A O 1
ATOM 1189 N N . TYR A 1 146 ? 19.638 -35.447 -25.931 1.00 52.72 146 TYR A N 1
ATOM 1190 C CA . TYR A 1 146 ? 18.766 -36.483 -26.490 1.00 52.72 146 TYR A CA 1
ATOM 1191 C C . TYR A 1 146 ? 19.187 -36.704 -27.938 1.00 52.72 146 TYR A C 1
ATOM 1193 O O . TYR A 1 146 ? 18.707 -36.045 -28.855 1.00 52.72 146 TYR A O 1
ATOM 1201 N N . ASN A 1 147 ? 20.140 -37.603 -28.134 1.00 55.50 147 ASN A N 1
ATOM 1202 C CA . ASN A 1 147 ? 20.428 -38.183 -29.433 1.00 55.50 147 ASN A CA 1
ATOM 1203 C C . ASN A 1 147 ? 20.948 -39.607 -29.237 1.00 55.50 147 ASN A C 1
ATOM 1205 O O . ASN A 1 147 ? 22.144 -39.879 -29.184 1.00 55.50 147 ASN A O 1
ATOM 1209 N N . SER A 1 148 ? 19.986 -40.522 -29.155 1.00 51.38 148 SER A N 1
ATOM 1210 C CA . SER A 1 148 ? 20.088 -41.896 -29.631 1.00 51.38 148 SER A CA 1
ATOM 1211 C C . SER A 1 148 ? 20.505 -41.876 -31.106 1.00 51.38 148 SER A C 1
ATOM 1213 O O . SER A 1 148 ? 19.671 -41.903 -32.007 1.00 51.38 148 SER A O 1
ATOM 1215 N N . HIS A 1 149 ? 21.805 -41.734 -31.362 1.00 50.22 149 HIS A N 1
ATOM 1216 C CA . HIS A 1 149 ? 22.360 -41.934 -32.691 1.00 50.22 149 HIS A CA 1
ATOM 1217 C C . HIS A 1 149 ? 22.387 -43.443 -32.945 1.00 50.22 149 HIS A C 1
ATOM 1219 O O . HIS A 1 149 ? 23.340 -44.136 -32.590 1.00 50.22 149 HIS A O 1
ATOM 1225 N N . GLU A 1 150 ? 21.284 -43.963 -33.481 1.00 50.94 150 GLU A N 1
ATOM 1226 C CA . GLU A 1 150 ? 21.247 -45.286 -34.091 1.00 50.94 150 GLU A CA 1
ATOM 1227 C C . GLU A 1 150 ? 22.265 -45.283 -35.236 1.00 50.94 150 GLU A C 1
ATOM 1229 O O . GLU A 1 150 ? 22.142 -44.532 -36.205 1.00 50.94 150 GLU A O 1
ATOM 1234 N N . LYS A 1 151 ? 23.339 -46.060 -35.075 1.00 58.59 151 LYS A N 1
ATOM 1235 C CA . LYS A 1 151 ? 24.312 -46.296 -36.141 1.00 58.59 151 LYS A CA 1
ATOM 1236 C C . LYS A 1 151 ? 23.589 -46.965 -37.320 1.00 58.59 151 LYS A C 1
ATOM 1238 O O . LYS A 1 151 ? 22.960 -47.997 -37.095 1.00 58.59 151 LYS A O 1
ATOM 1243 N N . PRO A 1 152 ? 23.731 -46.472 -38.561 1.00 52.50 152 PRO A N 1
ATOM 1244 C CA . PRO A 1 152 ? 23.123 -47.078 -39.747 1.00 52.50 152 PRO A CA 1
ATOM 1245 C C . PRO A 1 152 ? 23.919 -48.292 -40.265 1.00 52.50 152 PRO A C 1
ATOM 1247 O O . PRO A 1 152 ? 24.029 -48.477 -41.469 1.00 52.50 152 PRO A O 1
ATOM 1250 N N . ASP A 1 153 ? 24.497 -49.105 -39.375 1.00 58.97 153 ASP A N 1
ATOM 1251 C CA . ASP A 1 153 ? 25.373 -50.230 -39.751 1.00 58.97 153 ASP A CA 1
ATOM 1252 C C . ASP A 1 153 ? 24.748 -51.597 -39.428 1.00 58.97 153 ASP A C 1
ATOM 1254 O O . ASP A 1 153 ? 25.423 -52.568 -39.102 1.00 58.97 153 ASP A O 1
ATOM 1258 N N . VAL A 1 154 ? 23.417 -51.664 -39.495 1.00 59.50 154 VAL A N 1
ATOM 1259 C CA . VAL A 1 154 ? 22.664 -52.923 -39.479 1.00 59.50 154 VAL A CA 1
ATOM 1260 C C . VAL A 1 154 ? 22.055 -53.102 -40.867 1.00 59.50 154 VAL A C 1
ATOM 1262 O O . VAL A 1 154 ? 20.874 -52.843 -41.082 1.00 59.50 154 VAL A O 1
ATOM 1265 N N . ILE A 1 155 ? 22.896 -53.486 -41.829 1.00 58.56 155 ILE A N 1
ATOM 1266 C CA . ILE A 1 155 ? 22.476 -54.012 -43.132 1.00 58.56 155 ILE A CA 1
ATOM 1267 C C . ILE A 1 155 ? 23.205 -55.349 -43.351 1.00 58.56 155 ILE A C 1
ATOM 1269 O O . ILE A 1 155 ? 24.421 -55.384 -43.497 1.00 58.56 155 ILE A O 1
ATOM 1273 N N . GLU A 1 156 ? 22.403 -56.414 -43.278 1.00 40.41 156 GLU A N 1
ATOM 1274 C CA . GLU A 1 156 ? 22.450 -57.738 -43.935 1.00 40.41 156 GLU A CA 1
ATOM 1275 C C . GLU A 1 156 ? 23.793 -58.325 -44.432 1.00 40.41 156 GLU A C 1
ATOM 1277 O O . GLU A 1 156 ? 24.371 -57.838 -45.402 1.00 40.41 156 GLU A O 1
ATOM 1282 N N . TYR A 1 157 ? 24.205 -59.480 -43.886 1.00 45.75 157 TYR A N 1
ATOM 1283 C CA . TYR A 1 157 ? 23.912 -60.838 -44.406 1.00 45.75 157 TYR A CA 1
ATOM 1284 C C . TYR A 1 157 ? 24.292 -61.912 -43.372 1.00 45.75 157 TYR A C 1
ATOM 1286 O O . TYR A 1 157 ? 25.288 -61.702 -42.642 1.00 45.75 157 TYR A O 1
#

Radius of gyration: 29.29 Å; chains: 1; bounding box: 45×75×76 Å

Foldseek 3Di:
DPDDPVQVVLVVLLVQLVVVVVVVDDLQVSLQVSQVVVVHHPVSSVLSSVQNVCCVPPVDGDDDCVPVDDPDDDLCNDPVLVVVLVVVCVVCDPPDDLVNSQVCCQPPVCVVVVNPDRPRDDSVVSQVVCVVVVNDDDPDDPPDDPDPPPDPPPDDD